Protein AF-A0A316LUH3-F1 (afdb_monomer)

Radius of gyration: 15.83 Å; Cα contacts (8 Å, |Δi|>4): 91; chains: 1; bounding box: 54×18×34 Å

Solvent-accessible surface area (backbone atoms only — not comparable to full-atom values): 5119 Å² total; per-residue (Å²): 127,85,60,66,68,56,58,57,50,50,54,52,50,49,50,38,58,75,51,51,69,60,45,81,80,67,65,56,72,54,50,78,43,54,51,90,50,50,84,77,36,61,47,57,57,50,51,37,60,77,66,69,30,47,42,30,32,39,68,35,68,46,74,66,50,45,50,53,34,57,75,64,71,28,50,76,42,64,55,97,47,70,86,81,83,113

Foldseek 3Di:
DVPVVVVVVCVVVCVCVLLVVCCVVVLDQEDEDELVCPVVRPSLVVCCVVSVHAYAYEADPDPVSVVVCVVVNHHYDYDPDDPPVD

Nearest PDB structures (foldseek):
  1nxt-assembly1_A-2  TM=5.975E-01  e=3.590E-01  Streptococcus pneumoniae TIGR4
  3gem-assembly1_A  TM=5.806E-01  e=8.061E-01  Pseudomonas savastanoi pv. phaseolicola 1448A
  3gem-assembly1_B  TM=5.376E-01  e=1.129E+00  Pseudomonas savastanoi pv. phaseolicola 1448A
  6ymz-assembly5_E  TM=5.870E-01  e=6.089E+00  Pectobacterium atrosepticum SCRI1043

Secondary structure (DSSP, 8-state):
--SHHHHHHHHHHHHHHHTTTTHHHH--SEEEEETTTTTT-HHHHHHHHHHTPEEEEEEE-SHHHHHHHHHTTPEEEESS--TT--

Sequence (86 aa):
MFSQAWDENEYCIGFFLKNLLLNFLSRPDFIAYNLEDVHRACSFRLCSYLYRVQKVLWVVRSPEQAAIARKQNAVMIFEGFDPREG

Structure (mmCIF, N/CA/C/O backbone):
data_AF-A0A316LUH3-F1
#
_entry.id   AF-A0A316LUH3-F1
#
loop_
_atom_site.group_PDB
_atom_site.id
_atom_site.type_symbol
_atom_site.label_atom_id
_atom_site.label_alt_id
_atom_site.label_comp_id
_atom_site.label_asym_id
_atom_site.label_entity_id
_atom_site.label_seq_id
_atom_site.pdbx_PDB_ins_code
_atom_site.Cartn_x
_atom_site.Cartn_y
_atom_site.Cartn_z
_atom_site.occupancy
_atom_site.B_iso_or_equiv
_atom_site.auth_seq_id
_atom_site.auth_comp_id
_atom_site.auth_asym_id
_atom_site.auth_atom_id
_atom_site.pdbx_PDB_model_num
ATOM 1 N N . MET A 1 1 ? 35.081 -4.182 0.990 1.00 45.88 1 MET A N 1
ATOM 2 C CA . MET A 1 1 ? 34.712 -3.560 -0.303 1.00 45.88 1 MET A CA 1
ATOM 3 C C . MET A 1 1 ? 33.492 -4.206 -0.967 1.00 45.88 1 MET A C 1
ATOM 5 O O . MET A 1 1 ? 32.790 -3.506 -1.672 1.00 45.88 1 MET A O 1
ATOM 9 N N . PHE A 1 2 ? 33.179 -5.484 -0.707 1.00 50.81 2 PHE A N 1
ATOM 10 C CA . PHE A 1 2 ? 31.986 -6.153 -1.256 1.00 50.81 2 PHE A CA 1
ATOM 11 C C . PHE A 1 2 ? 30.675 -5.927 -0.478 1.00 50.81 2 PHE A C 1
ATOM 13 O O . PHE A 1 2 ? 29.668 -6.449 -0.914 1.00 50.81 2 PHE A O 1
ATOM 20 N N . SER A 1 3 ? 30.660 -5.177 0.635 1.00 55.25 3 SER A N 1
ATOM 21 C CA . SER A 1 3 ? 29.444 -4.943 1.451 1.00 55.25 3 SER A CA 1
ATOM 22 C C . SER A 1 3 ? 28.675 -3.682 1.035 1.00 55.25 3 SER A C 1
ATOM 24 O O . SER A 1 3 ? 27.463 -3.726 0.902 1.00 55.25 3 SER A O 1
ATOM 26 N N . GLN A 1 4 ? 29.376 -2.581 0.736 1.00 54.06 4 GLN A N 1
ATOM 27 C CA . GLN A 1 4 ? 28.757 -1.273 0.456 1.00 54.06 4 GLN A CA 1
ATOM 28 C C . GLN A 1 4 ? 27.834 -1.258 -0.774 1.00 54.06 4 GLN A C 1
ATOM 30 O O . GLN A 1 4 ? 26.847 -0.534 -0.793 1.00 54.06 4 GLN A O 1
ATOM 35 N N . ALA A 1 5 ? 28.137 -2.061 -1.800 1.00 52.62 5 ALA A N 1
ATOM 36 C CA . ALA A 1 5 ? 27.353 -2.087 -3.036 1.00 52.62 5 ALA A CA 1
ATOM 37 C C . ALA A 1 5 ? 26.011 -2.837 -2.906 1.00 52.62 5 ALA A C 1
ATOM 39 O O . ALA A 1 5 ? 25.116 -2.616 -3.722 1.00 52.62 5 ALA A O 1
ATOM 40 N N . TRP A 1 6 ? 25.856 -3.718 -1.909 1.00 52.44 6 TRP A N 1
ATOM 41 C CA . TRP A 1 6 ? 24.569 -4.370 -1.635 1.00 52.44 6 TRP A CA 1
ATOM 42 C C . TRP A 1 6 ? 23.621 -3.403 -0.916 1.00 52.44 6 TRP A C 1
ATOM 44 O O . TRP A 1 6 ? 22.460 -3.310 -1.308 1.00 52.44 6 TRP A O 1
ATOM 54 N N . ASP A 1 7 ? 24.147 -2.600 0.015 1.00 59.00 7 ASP A N 1
ATOM 55 C CA . ASP A 1 7 ? 23.372 -1.635 0.807 1.00 59.00 7 ASP A CA 1
ATOM 56 C C . ASP A 1 7 ? 22.766 -0.496 -0.045 1.00 59.00 7 ASP A C 1
ATOM 58 O O . ASP A 1 7 ? 21.612 -0.107 0.144 1.00 59.00 7 ASP A O 1
ATOM 62 N N . GLU A 1 8 ? 23.508 0.039 -1.025 1.00 59.56 8 GLU A N 1
ATOM 63 C CA . GLU A 1 8 ? 23.017 1.136 -1.882 1.00 59.56 8 GLU A CA 1
ATOM 64 C C . GLU A 1 8 ? 21.907 0.691 -2.851 1.00 59.56 8 GLU A C 1
ATOM 66 O O . GLU A 1 8 ? 20.934 1.418 -3.083 1.00 59.56 8 GLU A O 1
ATOM 71 N N . ASN A 1 9 ? 22.021 -0.520 -3.406 1.00 62.25 9 ASN A N 1
ATOM 72 C CA . ASN A 1 9 ? 21.016 -1.064 -4.320 1.00 62.25 9 ASN A CA 1
ATOM 73 C C . ASN A 1 9 ? 19.712 -1.418 -3.595 1.00 62.25 9 ASN A C 1
ATOM 75 O O . ASN A 1 9 ? 18.630 -1.233 -4.157 1.00 62.25 9 ASN A O 1
ATOM 79 N N . GLU A 1 10 ? 19.795 -1.871 -2.344 1.00 63.72 10 GLU A N 1
ATOM 80 C CA . GLU A 1 10 ? 18.628 -2.199 -1.525 1.00 63.72 10 GLU A CA 1
ATOM 81 C C . GLU A 1 10 ? 17.777 -0.953 -1.225 1.00 63.72 10 GLU A C 1
ATOM 83 O O . GLU A 1 10 ? 16.547 -0.996 -1.323 1.00 63.72 10 GLU A O 1
ATOM 88 N N . TYR A 1 11 ? 18.421 0.196 -0.987 1.00 70.12 11 TYR A N 1
ATOM 89 C CA . TYR A 1 11 ? 17.739 1.484 -0.821 1.00 70.12 11 TYR A CA 1
ATOM 90 C C . TYR A 1 11 ? 17.010 1.937 -2.087 1.00 70.12 11 TYR A C 1
ATOM 92 O O . TYR A 1 11 ? 15.847 2.351 -2.027 1.00 70.12 11 TYR A O 1
ATOM 100 N N . CYS A 1 12 ? 17.673 1.846 -3.241 1.00 77.00 12 CYS A N 1
ATOM 101 C CA . CYS A 1 12 ? 17.078 2.208 -4.524 1.00 77.00 12 CYS A CA 1
ATOM 102 C C . CYS A 1 12 ? 15.871 1.320 -4.839 1.00 77.00 12 CYS A C 1
ATOM 104 O O . CYS A 1 12 ? 14.779 1.828 -5.103 1.00 77.00 12 CYS A O 1
ATOM 106 N N . ILE A 1 13 ? 16.030 -0.002 -4.755 1.00 78.94 13 ILE A N 1
ATOM 107 C CA . ILE A 1 13 ? 14.945 -0.957 -5.008 1.00 78.94 13 ILE A CA 1
ATOM 108 C C . ILE A 1 13 ? 13.798 -0.742 -4.012 1.00 78.94 13 ILE A C 1
ATOM 110 O O . ILE A 1 13 ? 12.640 -0.674 -4.427 1.00 78.94 13 ILE A O 1
ATOM 114 N N . GLY A 1 14 ? 14.100 -0.540 -2.727 1.00 77.00 14 GLY A N 1
ATOM 115 C CA . GLY A 1 14 ? 13.111 -0.215 -1.701 1.00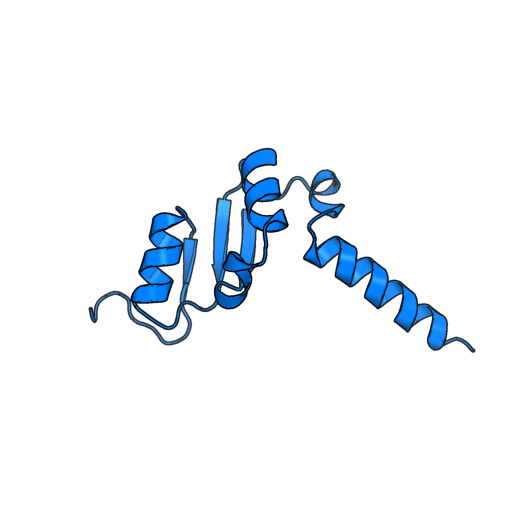 77.00 14 GLY A CA 1
ATOM 116 C C . GLY A 1 14 ? 12.322 1.057 -2.020 1.00 77.00 14 GLY A C 1
ATOM 117 O O . GLY A 1 14 ? 11.102 1.081 -1.861 1.00 77.00 14 GLY A O 1
ATOM 118 N N . PHE A 1 15 ? 12.974 2.091 -2.555 1.00 79.25 15 PHE A N 1
ATOM 119 C CA . PHE A 1 15 ? 12.300 3.303 -3.017 1.00 79.25 15 PHE A CA 1
ATOM 120 C C . PHE A 1 15 ? 11.358 3.030 -4.199 1.00 79.25 15 PHE A C 1
ATOM 122 O O . PHE A 1 15 ? 10.206 3.471 -4.172 1.00 79.25 1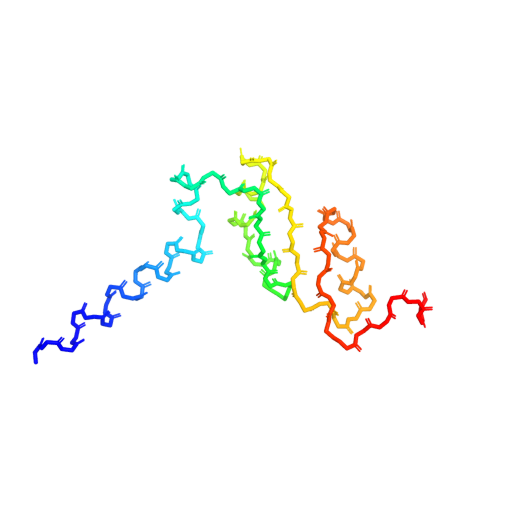5 PHE A O 1
ATOM 129 N N . PHE A 1 16 ? 11.801 2.290 -5.221 1.00 78.31 16 PHE A N 1
ATOM 130 C CA . PHE A 1 16 ? 10.961 1.954 -6.378 1.00 78.31 16 PHE A CA 1
ATOM 131 C C . PHE A 1 16 ? 9.767 1.074 -5.994 1.00 78.31 16 PHE A C 1
ATOM 133 O O . PHE A 1 16 ? 8.652 1.320 -6.462 1.00 78.31 16 PHE A O 1
ATOM 140 N N . LEU A 1 17 ? 9.976 0.093 -5.112 1.00 75.06 17 LEU A N 1
ATOM 141 C CA . LEU A 1 17 ? 8.926 -0.784 -4.593 1.00 75.06 17 LEU A CA 1
ATOM 142 C C . LEU A 1 17 ? 7.934 -0.016 -3.715 1.00 75.06 17 LEU A C 1
ATOM 144 O O . LEU A 1 17 ? 6.727 -0.127 -3.921 1.00 75.06 17 LEU A O 1
ATOM 148 N N . LYS A 1 18 ? 8.417 0.839 -2.803 1.00 74.06 18 LYS A N 1
ATOM 149 C CA . LYS A 1 18 ? 7.564 1.697 -1.962 1.00 74.06 18 LYS A CA 1
ATOM 150 C C . LYS A 1 18 ? 6.716 2.661 -2.793 1.00 74.06 18 LYS A C 1
ATOM 152 O O . LYS A 1 18 ? 5.572 2.944 -2.444 1.00 74.06 18 LYS A O 1
ATOM 157 N N . ASN A 1 19 ? 7.256 3.146 -3.909 1.00 73.88 19 ASN A N 1
ATOM 158 C CA . ASN A 1 19 ? 6.532 4.007 -4.843 1.00 73.88 19 ASN A CA 1
ATOM 159 C C . ASN A 1 19 ? 5.762 3.238 -5.927 1.00 73.88 19 ASN A C 1
ATOM 161 O O . ASN A 1 19 ? 5.159 3.877 -6.787 1.00 73.88 19 ASN A O 1
ATOM 165 N N . LEU A 1 20 ? 5.736 1.900 -5.875 1.00 72.06 20 LEU A N 1
ATOM 166 C CA . LEU A 1 20 ? 4.993 1.038 -6.802 1.00 72.06 20 LEU A CA 1
ATOM 167 C C . LEU A 1 20 ? 5.377 1.247 -8.283 1.00 72.06 20 LEU A C 1
ATOM 169 O O . LEU A 1 20 ? 4.603 0.941 -9.191 1.00 72.06 20 LEU A O 1
ATOM 173 N N . LEU A 1 21 ? 6.587 1.753 -8.541 1.00 70.88 21 LEU A N 1
ATOM 174 C CA . LEU A 1 21 ? 7.063 2.128 -9.879 1.00 70.88 21 LEU A CA 1
ATOM 175 C C . LEU A 1 21 ? 7.351 0.906 -10.764 1.00 70.88 21 LEU A C 1
ATOM 177 O O . LEU A 1 21 ? 7.329 1.008 -11.988 1.00 70.88 21 LEU A O 1
ATOM 181 N N . LEU A 1 22 ? 7.560 -0.263 -10.152 1.00 70.56 22 LEU A N 1
ATOM 182 C CA . LEU A 1 22 ? 7.762 -1.534 -10.853 1.00 70.56 22 LEU A CA 1
ATOM 183 C C . LEU A 1 22 ? 6.450 -2.271 -11.171 1.00 70.56 22 LEU A C 1
ATOM 185 O O . LEU A 1 22 ? 6.475 -3.264 -11.893 1.00 70.56 22 LEU A O 1
ATOM 189 N N . ASN A 1 23 ? 5.294 -1.781 -10.706 1.00 70.06 23 ASN A N 1
ATOM 190 C CA . ASN A 1 23 ? 4.009 -2.466 -10.908 1.00 70.06 23 ASN A CA 1
ATOM 191 C C . ASN A 1 23 ? 3.598 -2.581 -12.385 1.00 70.06 23 ASN A C 1
ATOM 193 O O . ASN A 1 23 ? 2.775 -3.432 -12.720 1.00 70.06 23 ASN A O 1
ATOM 197 N N . PHE A 1 24 ? 4.173 -1.771 -13.282 1.00 68.62 24 PHE A N 1
ATOM 198 C CA . PHE A 1 24 ? 3.893 -1.886 -14.717 1.00 68.62 24 PHE A CA 1
ATOM 199 C C . PHE A 1 24 ? 4.417 -3.206 -15.308 1.00 68.62 24 PHE A C 1
ATOM 201 O O . PHE A 1 24 ? 3.846 -3.698 -16.281 1.00 68.62 24 PHE A O 1
ATOM 208 N N . LEU A 1 25 ? 5.475 -3.779 -14.718 1.00 70.25 25 LEU A N 1
ATOM 209 C CA . LEU A 1 25 ? 6.090 -5.030 -15.170 1.00 70.25 25 LEU A CA 1
ATOM 210 C C . LEU A 1 25 ? 5.269 -6.253 -14.759 1.00 70.25 25 LEU A C 1
ATOM 212 O O . LEU A 1 25 ? 5.220 -7.231 -15.498 1.00 70.25 25 LEU A O 1
ATOM 216 N N . SER A 1 26 ? 4.634 -6.203 -13.586 1.00 65.94 26 SER A N 1
ATOM 217 C CA . SER A 1 26 ? 3.954 -7.353 -12.988 1.00 65.94 26 SER A CA 1
ATOM 218 C C . SER A 1 26 ? 2.444 -7.385 -13.216 1.00 65.94 26 SER A C 1
ATOM 220 O O . SER A 1 26 ? 1.870 -8.455 -13.055 1.00 65.94 26 SER A O 1
ATOM 222 N N . ARG A 1 27 ? 1.802 -6.261 -13.596 1.00 69.81 27 ARG A N 1
ATOM 223 C CA . ARG A 1 27 ? 0.330 -6.134 -13.719 1.00 69.81 27 ARG A CA 1
ATOM 224 C C . ARG A 1 27 ? -0.398 -6.798 -12.535 1.00 69.81 27 ARG A C 1
ATOM 226 O O . ARG A 1 27 ? -1.075 -7.803 -12.723 1.00 69.81 27 ARG A O 1
ATOM 233 N N . PRO A 1 28 ? -0.227 -6.271 -11.316 1.00 71.38 28 PRO A N 1
ATOM 234 C CA . PRO A 1 28 ? -0.697 -6.948 -10.113 1.00 71.38 28 PRO A CA 1
ATOM 235 C C . PRO A 1 28 ? -2.218 -7.129 -10.127 1.00 71.38 28 PRO A C 1
ATOM 237 O O . PRO A 1 28 ? -2.930 -6.199 -10.473 1.00 71.38 28 PRO A O 1
ATOM 240 N N . ASP A 1 29 ? -2.732 -8.276 -9.688 1.00 74.94 29 ASP A N 1
ATOM 241 C CA . ASP A 1 29 ? -4.182 -8.477 -9.517 1.00 74.94 29 ASP A CA 1
ATOM 242 C C . ASP A 1 29 ? -4.730 -7.739 -8.278 1.00 74.94 29 ASP A C 1
ATOM 244 O O . ASP A 1 29 ? -5.893 -7.323 -8.230 1.00 74.94 29 ASP A O 1
ATOM 248 N N . PHE A 1 30 ? -3.874 -7.520 -7.275 1.00 79.81 30 PHE A N 1
ATOM 249 C CA . PHE A 1 30 ? -4.187 -6.743 -6.079 1.00 79.81 30 PHE A CA 1
ATOM 250 C C . PHE A 1 30 ? -2.957 -6.006 -5.535 1.00 79.81 30 PHE A C 1
ATOM 252 O O . PHE A 1 30 ? -1.819 -6.422 -5.746 1.00 79.81 30 PHE A O 1
ATOM 259 N N . ILE A 1 31 ? -3.180 -4.911 -4.803 1.00 83.94 31 ILE A N 1
ATOM 260 C CA . ILE A 1 31 ? -2.120 -4.179 -4.095 1.00 83.94 31 ILE A CA 1
ATOM 261 C C . ILE A 1 31 ? -2.462 -4.139 -2.610 1.00 83.94 31 ILE A C 1
ATOM 263 O O . ILE A 1 31 ? -3.484 -3.569 -2.218 1.00 83.94 31 ILE A O 1
ATOM 267 N N . ALA A 1 32 ? -1.586 -4.728 -1.796 1.00 83.75 32 ALA A N 1
ATOM 268 C CA . ALA A 1 32 ? -1.651 -4.665 -0.343 1.00 83.75 32 ALA A CA 1
ATOM 269 C C . ALA A 1 32 ? -0.822 -3.490 0.190 1.00 83.75 32 ALA A C 1
ATOM 271 O O . ALA A 1 32 ? 0.335 -3.319 -0.194 1.00 83.75 32 ALA A O 1
ATOM 272 N N . TYR A 1 33 ? -1.401 -2.680 1.077 1.00 81.00 33 TYR A N 1
ATOM 273 C CA . TYR A 1 33 ? -0.729 -1.513 1.652 1.00 81.00 33 TYR A CA 1
ATOM 274 C C . TYR A 1 33 ? -1.069 -1.319 3.134 1.00 81.00 33 TYR A C 1
ATOM 276 O O . TYR A 1 33 ? -2.166 -1.673 3.567 1.00 81.00 33 TYR A O 1
ATOM 284 N N . ASN A 1 34 ? -0.130 -0.771 3.914 1.00 83.25 34 ASN A N 1
ATOM 285 C CA . ASN A 1 34 ? -0.359 -0.491 5.333 1.00 83.25 34 ASN A CA 1
ATOM 286 C C . ASN A 1 34 ? -1.391 0.634 5.463 1.00 83.25 34 ASN A C 1
ATOM 288 O O . ASN A 1 34 ? -1.236 1.697 4.852 1.00 83.25 34 ASN A O 1
ATOM 292 N N . LEU A 1 35 ? -2.440 0.411 6.253 1.00 80.94 35 LEU 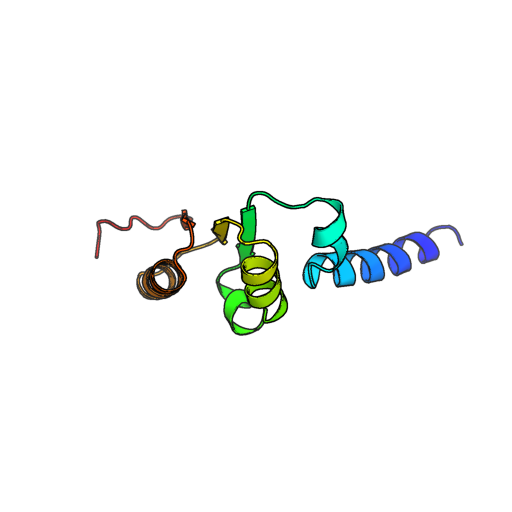A N 1
ATOM 293 C CA . LEU A 1 35 ? -3.488 1.403 6.437 1.00 80.94 35 LEU A CA 1
ATOM 294 C C . LEU A 1 35 ? -2.957 2.713 7.041 1.00 80.94 35 LEU A C 1
ATOM 296 O O . LEU A 1 35 ? -3.383 3.782 6.610 1.00 80.94 35 LEU A O 1
ATOM 300 N N . GLU A 1 36 ? -2.007 2.656 7.978 1.00 78.94 36 GLU A N 1
ATOM 301 C CA . GLU A 1 36 ? -1.462 3.855 8.637 1.00 78.94 36 GLU A CA 1
ATOM 302 C C . GLU A 1 36 ? -0.785 4.810 7.640 1.00 78.94 36 GLU A C 1
ATOM 304 O O . GLU A 1 36 ? -0.909 6.034 7.730 1.00 78.94 36 GLU A O 1
ATOM 309 N N . ASP A 1 37 ? -0.146 4.248 6.615 1.00 78.50 37 ASP A N 1
ATOM 310 C CA . ASP A 1 37 ? 0.569 5.006 5.592 1.00 78.50 37 ASP A CA 1
ATOM 311 C C . ASP A 1 37 ? -0.312 5.392 4.391 1.00 78.50 37 ASP A C 1
ATOM 313 O O . ASP A 1 37 ? 0.127 6.150 3.517 1.00 78.50 37 ASP A O 1
ATOM 317 N N . VAL A 1 38 ? -1.565 4.921 4.320 1.00 75.50 38 VAL A N 1
ATOM 318 C CA . VAL A 1 38 ? -2.438 5.113 3.145 1.00 75.50 38 VAL A CA 1
ATOM 319 C C . VAL A 1 38 ? -2.714 6.590 2.849 1.00 75.50 38 VAL A C 1
ATOM 321 O O . VAL A 1 38 ? -2.902 6.990 1.695 1.00 75.50 38 VAL A O 1
ATOM 324 N N . HIS A 1 39 ? -2.717 7.431 3.886 1.00 73.38 39 HIS A N 1
ATOM 325 C CA . HIS A 1 39 ? -2.935 8.869 3.749 1.00 73.38 39 HIS A CA 1
ATOM 326 C C . HIS A 1 39 ? -1.782 9.542 2.997 1.00 73.38 39 HIS A C 1
ATOM 328 O O . HIS A 1 39 ? -2.024 10.404 2.149 1.00 73.38 39 HIS A O 1
ATOM 334 N N . ARG A 1 40 ? -0.547 9.088 3.244 1.00 74.44 40 ARG A N 1
ATOM 335 C CA . ARG A 1 40 ? 0.688 9.612 2.639 1.00 74.44 40 ARG A CA 1
ATOM 336 C C . ARG A 1 40 ? 1.012 8.952 1.294 1.00 74.44 40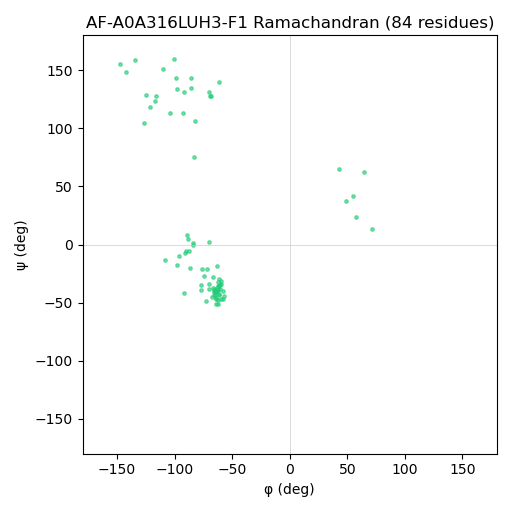 ARG A C 1
ATOM 338 O O . ARG A 1 40 ? 1.719 9.535 0.478 1.00 74.44 40 ARG A O 1
ATOM 345 N N . ALA A 1 41 ? 0.456 7.773 1.025 1.00 75.06 41 ALA A N 1
ATOM 346 C CA . ALA A 1 41 ? 0.712 7.002 -0.187 1.00 75.06 41 ALA A CA 1
ATOM 347 C C . ALA A 1 41 ? -0.149 7.449 -1.385 1.00 75.06 41 ALA A C 1
ATOM 349 O O . ALA A 1 41 ? -1.108 6.785 -1.789 1.00 75.06 41 ALA A O 1
ATOM 350 N N . CYS A 1 42 ? 0.202 8.584 -1.998 1.00 77.88 42 CYS A N 1
ATOM 351 C CA . CYS A 1 42 ? -0.417 9.030 -3.255 1.00 77.88 42 CYS A CA 1
ATOM 352 C C . CYS A 1 42 ? -0.174 8.044 -4.412 1.00 77.88 42 CYS A C 1
ATOM 354 O O . CYS A 1 42 ? -1.074 7.822 -5.224 1.00 77.88 42 CYS A O 1
ATOM 356 N N . SER A 1 43 ? 1.005 7.412 -4.444 1.00 77.00 43 SER A N 1
ATOM 357 C CA . SER A 1 43 ? 1.371 6.359 -5.400 1.00 77.00 43 SER A CA 1
ATOM 358 C C . SER A 1 43 ? 0.401 5.178 -5.349 1.00 77.00 43 SER A C 1
ATOM 360 O O . SER A 1 43 ? -0.077 4.742 -6.389 1.00 77.00 43 SER A O 1
ATOM 362 N N . PHE A 1 44 ? 0.015 4.717 -4.155 1.00 80.94 44 PHE A N 1
ATOM 363 C CA . PHE A 1 44 ? -0.948 3.624 -3.981 1.00 80.94 44 PHE A CA 1
ATOM 364 C C . PHE A 1 44 ? -2.295 3.921 -4.640 1.00 80.94 44 PHE A C 1
ATOM 366 O O . PHE A 1 44 ? -2.818 3.087 -5.382 1.00 80.94 44 PHE A O 1
ATOM 373 N N . ARG A 1 45 ? -2.846 5.121 -4.423 1.00 79.56 45 ARG A N 1
ATOM 374 C CA . ARG A 1 45 ? -4.123 5.519 -5.036 1.00 79.56 45 ARG A CA 1
ATOM 375 C C . ARG A 1 45 ? -4.009 5.610 -6.554 1.00 79.56 45 ARG A C 1
ATOM 377 O O . ARG A 1 45 ? -4.891 5.115 -7.254 1.00 79.56 45 ARG A O 1
ATOM 384 N N . LEU A 1 46 ? -2.919 6.198 -7.043 1.00 80.62 46 LEU A N 1
ATOM 385 C CA . LEU A 1 46 ? -2.667 6.351 -8.470 1.00 80.62 46 LEU A CA 1
ATOM 386 C C . LEU A 1 46 ? -2.496 4.990 -9.156 1.00 80.62 46 LEU A C 1
ATOM 388 O O . LEU A 1 46 ? -3.200 4.708 -10.118 1.00 80.62 46 LEU A O 1
ATOM 392 N N . CYS A 1 47 ? -1.636 4.116 -8.637 1.00 78.56 47 CYS A N 1
ATOM 393 C CA . CYS A 1 47 ? -1.411 2.783 -9.192 1.00 78.56 47 CYS A CA 1
ATOM 394 C C . CYS A 1 47 ? -2.668 1.915 -9.112 1.00 78.56 47 CYS A C 1
ATOM 396 O O . CYS A 1 47 ? -2.994 1.234 -10.079 1.00 78.56 47 CYS A O 1
ATOM 398 N N . SER A 1 48 ? -3.423 1.981 -8.012 1.00 79.50 48 SER A N 1
ATOM 399 C CA . SER A 1 48 ? -4.671 1.217 -7.898 1.00 79.50 48 SER A CA 1
ATOM 400 C C . SER A 1 48 ? -5.705 1.639 -8.943 1.00 79.50 48 SER 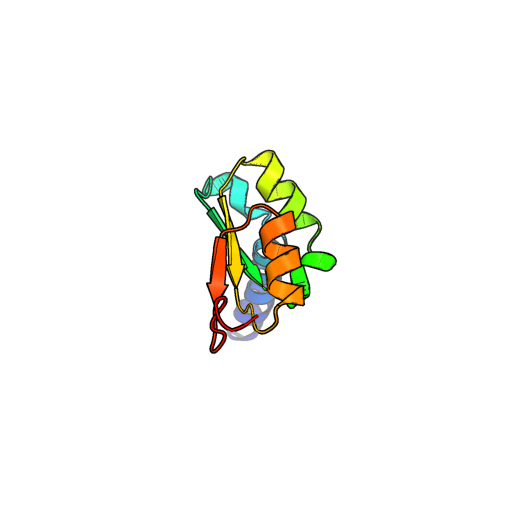A C 1
ATOM 402 O O . SER A 1 48 ? -6.424 0.801 -9.481 1.00 79.50 48 SER A O 1
ATOM 404 N N . TYR A 1 49 ? -5.763 2.938 -9.253 1.00 79.69 49 TYR A N 1
ATOM 405 C CA . TYR A 1 49 ? -6.633 3.472 -10.296 1.00 79.69 49 TYR A CA 1
ATOM 406 C C . TYR A 1 49 ? -6.133 3.120 -11.704 1.00 79.69 49 TYR A C 1
ATOM 408 O O . TYR A 1 49 ? -6.907 2.618 -12.514 1.00 79.69 49 TYR A O 1
ATOM 416 N N . LEU A 1 50 ? -4.842 3.335 -11.979 1.00 80.50 50 LEU A N 1
ATOM 417 C CA . LEU A 1 50 ? -4.228 3.081 -13.286 1.00 80.50 50 LEU A CA 1
ATOM 418 C C . LEU A 1 50 ? -4.308 1.607 -13.689 1.00 80.50 50 LEU A C 1
ATOM 420 O O . LEU A 1 50 ? -4.626 1.304 -14.836 1.00 80.50 50 LEU A O 1
ATOM 424 N N . TYR A 1 51 ? -4.049 0.697 -12.750 1.00 77.50 51 TYR A N 1
ATOM 425 C CA . TYR A 1 51 ? -4.058 -0.741 -13.017 1.00 77.50 51 TYR A CA 1
ATOM 426 C C . TYR A 1 51 ? -5.431 -1.392 -12.777 1.00 77.50 51 TYR A C 1
ATOM 428 O O . TYR A 1 51 ? -5.612 -2.551 -13.133 1.00 77.50 51 TYR A O 1
ATOM 436 N N . ARG A 1 52 ? -6.410 -0.660 -12.219 1.00 79.31 52 ARG A N 1
ATOM 437 C CA . ARG A 1 52 ? -7.780 -1.138 -11.921 1.00 79.31 52 ARG A CA 1
ATOM 438 C C . ARG A 1 52 ? -7.813 -2.407 -11.055 1.00 79.31 52 ARG A C 1
ATOM 440 O O . ARG A 1 52 ? -8.600 -3.316 -11.298 1.00 79.31 52 ARG A O 1
ATOM 447 N N . VAL A 1 53 ? -6.956 -2.446 -10.041 1.00 84.31 53 VAL A N 1
ATOM 448 C CA . VAL A 1 53 ? -6.664 -3.644 -9.232 1.00 84.31 53 VAL A CA 1
ATOM 449 C C . VAL A 1 53 ? -7.401 -3.626 -7.901 1.00 84.31 53 VAL A C 1
ATOM 451 O O . VAL A 1 53 ? -7.785 -2.561 -7.400 1.00 84.31 5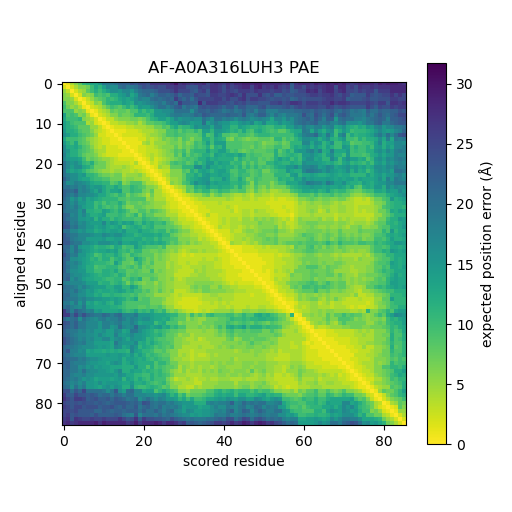3 VAL A O 1
ATOM 454 N N . GLN A 1 54 ? -7.557 -4.800 -7.288 1.00 82.88 54 GLN A N 1
ATOM 455 C CA . GLN A 1 54 ? -8.171 -4.898 -5.970 1.00 82.88 54 GLN A CA 1
ATOM 456 C C . GLN A 1 54 ? -7.253 -4.282 -4.905 1.00 82.88 54 GLN A C 1
ATOM 458 O O . GLN A 1 54 ? -6.076 -4.618 -4.782 1.00 82.88 54 GLN A O 1
ATOM 463 N N . LYS A 1 55 ? -7.799 -3.373 -4.098 1.00 86.00 55 LYS A N 1
ATOM 464 C CA . LYS A 1 55 ? -7.077 -2.776 -2.969 1.00 86.00 55 LYS A CA 1
ATOM 465 C C . LYS A 1 55 ? -7.206 -3.670 -1.747 1.00 86.00 55 LYS A C 1
ATOM 467 O O . LYS A 1 55 ? -8.320 -4.091 -1.425 1.00 86.00 55 LYS A O 1
ATOM 472 N N . VAL A 1 56 ? -6.094 -3.903 -1.061 1.00 84.12 56 VAL A N 1
ATOM 473 C CA . VAL A 1 56 ? -6.039 -4.612 0.218 1.00 84.12 56 VAL A CA 1
ATOM 474 C C . VAL A 1 56 ? -5.329 -3.715 1.229 1.00 84.12 56 VAL A C 1
ATOM 476 O O . VAL A 1 56 ? -4.256 -3.185 0.947 1.00 84.12 56 VAL A O 1
ATOM 479 N N . LEU A 1 57 ? -5.932 -3.498 2.392 1.00 83.50 57 LEU A N 1
ATOM 480 C CA . LEU A 1 57 ? -5.343 -2.699 3.466 1.00 83.50 57 LEU A CA 1
ATOM 481 C C . LEU A 1 57 ? -5.105 -3.596 4.678 1.00 83.50 57 LEU A C 1
ATOM 483 O O . LEU A 1 57 ? -6.018 -4.309 5.103 1.00 83.50 57 LEU A O 1
ATOM 487 N N . TRP A 1 58 ? -3.879 -3.584 5.203 1.00 79.69 58 TRP A N 1
ATOM 488 C CA . TRP A 1 58 ? -3.481 -4.419 6.337 1.00 79.69 58 TRP A CA 1
ATOM 489 C C . TRP A 1 58 ? -3.237 -3.606 7.614 1.00 79.69 58 TRP A C 1
ATOM 491 O O . TRP A 1 58 ? -2.889 -2.424 7.561 1.00 79.69 58 TRP A O 1
ATOM 501 N N . VAL A 1 59 ? -3.490 -4.302 8.731 1.00 69.94 59 VAL A N 1
ATOM 502 C CA . VAL A 1 59 ? -3.582 -3.870 10.138 1.00 69.94 59 VAL A CA 1
ATOM 503 C C . VAL A 1 59 ? -4.730 -2.904 10.431 1.00 69.94 59 VAL A C 1
ATOM 505 O O . VAL A 1 59 ? -4.542 -1.769 10.860 1.00 69.94 59 VAL A O 1
ATOM 508 N N . VAL A 1 60 ? -5.962 -3.372 10.230 1.00 68.19 60 VAL A N 1
ATOM 509 C CA . VAL A 1 60 ? -7.149 -2.673 10.745 1.00 68.19 60 VAL A CA 1
ATOM 510 C C . VAL A 1 60 ? -7.345 -3.047 12.219 1.00 68.19 60 VAL A C 1
ATOM 512 O O . VAL A 1 60 ? -7.751 -4.170 12.512 1.00 68.19 60 VAL A O 1
ATOM 515 N N . ARG A 1 61 ? -7.041 -2.118 13.133 1.00 70.12 61 ARG A N 1
AT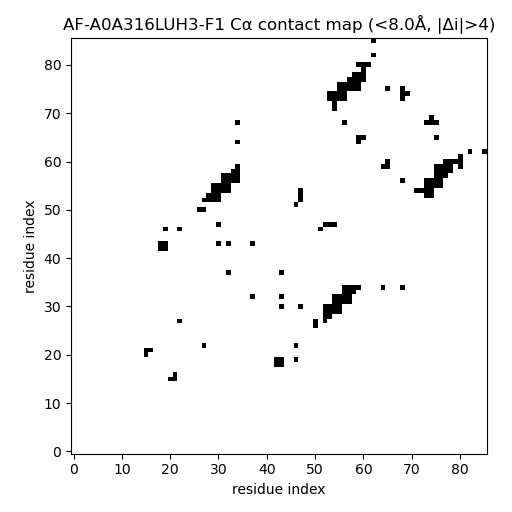OM 516 C CA . ARG A 1 61 ? -7.116 -2.277 14.600 1.00 70.12 61 ARG A CA 1
ATOM 517 C C . ARG A 1 61 ? -8.265 -1.508 15.256 1.00 70.12 61 ARG A C 1
ATOM 519 O O . ARG A 1 61 ? -8.552 -1.746 16.424 1.00 70.12 61 ARG A O 1
ATOM 526 N N . SER A 1 62 ? -8.916 -0.583 14.544 1.00 72.44 62 SER A N 1
ATOM 527 C CA . SER A 1 62 ? -10.016 0.228 15.089 1.00 72.44 62 SER A CA 1
ATOM 528 C C . SER A 1 62 ? -11.228 0.338 14.147 1.00 72.44 62 SER A C 1
ATOM 530 O O . SER A 1 62 ? -11.086 0.196 12.926 1.00 72.44 62 SER A O 1
ATOM 532 N N . PRO A 1 63 ? -12.430 0.659 14.673 1.00 75.00 63 PRO A N 1
ATOM 533 C CA . PRO A 1 63 ? -13.615 0.918 13.850 1.00 75.00 63 PRO A CA 1
ATOM 534 C C . PRO A 1 63 ? -13.430 2.085 12.867 1.00 75.00 63 PRO A C 1
ATOM 536 O O . PRO A 1 63 ? -13.935 2.047 11.746 1.00 75.00 63 PRO A O 1
ATOM 539 N N . GLU A 1 64 ? -12.664 3.109 13.249 1.00 77.62 64 GLU A N 1
ATOM 540 C CA . GLU A 1 64 ? -12.336 4.252 12.385 1.00 77.62 64 GLU A CA 1
ATOM 541 C C . GLU A 1 64 ? -11.476 3.820 11.192 1.00 77.62 64 GLU A C 1
ATOM 543 O O . GLU A 1 64 ? -11.741 4.180 10.043 1.00 77.62 64 GLU A O 1
ATOM 548 N N . GLN A 1 65 ? -10.479 2.976 11.456 1.00 74.56 65 GLN A N 1
ATOM 549 C CA . GLN A 1 65 ? -9.640 2.358 10.438 1.00 74.56 65 GLN A CA 1
ATOM 550 C C . GLN A 1 65 ? -10.462 1.469 9.490 1.00 74.56 65 GLN A C 1
ATOM 552 O O . GLN A 1 65 ? -10.281 1.518 8.268 1.00 74.56 65 GLN A O 1
ATOM 557 N N . ALA A 1 66 ? -11.437 0.732 10.029 1.00 75.75 66 ALA A N 1
ATOM 558 C CA . ALA A 1 66 ? -12.374 -0.050 9.230 1.00 75.75 66 ALA A CA 1
ATOM 559 C C . ALA A 1 66 ? -13.264 0.844 8.349 1.00 75.75 66 ALA A C 1
ATOM 561 O O . ALA A 1 66 ? -13.495 0.530 7.179 1.00 75.75 66 ALA A O 1
ATOM 562 N N . ALA A 1 67 ? -13.722 1.990 8.861 1.00 79.50 67 ALA A N 1
ATOM 563 C CA . ALA A 1 67 ? -14.489 2.961 8.083 1.00 79.50 67 ALA A CA 1
ATOM 564 C C . ALA A 1 67 ? -13.670 3.543 6.917 1.00 79.50 67 ALA A C 1
ATOM 566 O O . ALA A 1 67 ? -14.190 3.678 5.806 1.00 79.50 67 ALA A O 1
ATOM 567 N N . ILE A 1 68 ? -12.379 3.827 7.126 1.00 79.19 68 ILE A N 1
ATOM 568 C CA . ILE A 1 68 ? -11.468 4.291 6.066 1.00 79.19 68 ILE A CA 1
ATOM 569 C C . ILE A 1 68 ? -11.318 3.224 4.980 1.00 79.19 68 ILE A C 1
ATOM 571 O O . ILE A 1 68 ? -11.455 3.533 3.794 1.00 79.19 68 ILE A O 1
ATOM 575 N N . ALA A 1 69 ? -11.080 1.970 5.359 1.00 77.81 69 ALA A N 1
ATOM 576 C CA . ALA A 1 69 ? -10.920 0.890 4.394 1.00 77.81 69 ALA A CA 1
ATOM 577 C C . ALA A 1 69 ? -12.216 0.594 3.617 1.00 77.81 69 ALA A C 1
ATOM 579 O O . ALA A 1 69 ? -12.171 0.443 2.392 1.00 77.81 69 ALA A O 1
ATOM 580 N N . ARG A 1 70 ? -13.380 0.637 4.286 1.00 77.94 70 ARG A N 1
ATOM 581 C CA . ARG A 1 70 ? -14.704 0.563 3.641 1.00 77.94 70 ARG A CA 1
ATOM 582 C C . ARG A 1 70 ? -14.909 1.705 2.647 1.00 77.94 70 ARG A C 1
ATOM 584 O O . ARG A 1 70 ? -15.277 1.455 1.504 1.00 77.94 70 ARG A O 1
ATOM 591 N N . LYS A 1 71 ? -14.596 2.949 3.030 1.00 81.75 71 LYS A N 1
ATOM 592 C CA . LYS A 1 71 ? -14.672 4.118 2.132 1.00 81.75 71 LYS A CA 1
ATOM 593 C C . LYS A 1 71 ? -13.771 3.963 0.905 1.00 81.75 71 LYS A C 1
ATOM 595 O O . LYS A 1 71 ? -14.080 4.478 -0.165 1.00 81.75 71 LYS A O 1
ATOM 600 N N . GLN A 1 72 ? -12.653 3.259 1.053 1.00 75.94 72 GLN A N 1
ATOM 601 C CA . GLN A 1 72 ? -11.732 2.971 -0.037 1.00 75.94 72 GLN A CA 1
ATOM 602 C C . GLN A 1 72 ? -12.140 1.746 -0.873 1.00 75.94 72 GLN A C 1
ATOM 604 O O . GLN A 1 72 ? -11.411 1.440 -1.812 1.00 75.94 72 GLN A O 1
ATOM 609 N N . ASN A 1 73 ? -13.260 1.056 -0.612 1.00 78.38 73 ASN A N 1
ATOM 610 C CA . ASN A 1 73 ? -13.597 -0.227 -1.256 1.00 78.38 73 ASN A CA 1
ATOM 611 C C . ASN A 1 73 ? -12.417 -1.224 -1.224 1.00 78.38 73 ASN A C 1
ATOM 613 O O . ASN A 1 73 ? -12.139 -1.919 -2.203 1.00 78.38 73 ASN A O 1
ATOM 617 N N . ALA A 1 74 ? -11.660 -1.231 -0.124 1.00 82.25 74 ALA A N 1
ATOM 618 C CA . ALA A 1 74 ? -10.515 -2.111 0.055 1.00 82.25 74 ALA A CA 1
ATOM 619 C C . ALA A 1 74 ? -10.899 -3.331 0.899 1.00 82.25 74 ALA A C 1
ATOM 621 O O . ALA A 1 74 ? -11.657 -3.219 1.863 1.00 82.25 74 ALA A O 1
ATOM 622 N N . VAL A 1 75 ? -10.334 -4.488 0.556 1.00 82.75 75 VAL A N 1
ATOM 623 C CA . VAL A 1 75 ? -10.392 -5.683 1.402 1.00 82.75 75 VAL A CA 1
ATOM 624 C C . VAL A 1 75 ? -9.519 -5.431 2.628 1.00 82.75 75 VAL A C 1
ATOM 626 O O . VAL A 1 75 ? -8.385 -4.968 2.505 1.00 82.75 75 VAL A O 1
ATOM 629 N N . MET A 1 76 ? -10.057 -5.700 3.812 1.00 80.81 76 MET A N 1
ATOM 630 C CA . MET A 1 76 ? -9.372 -5.478 5.083 1.00 80.81 76 MET A CA 1
ATOM 631 C C . MET A 1 76 ? -8.750 -6.775 5.584 1.00 80.81 76 MET A C 1
ATOM 633 O O . MET A 1 76 ? -9.424 -7.803 5.615 1.00 80.81 76 MET A O 1
ATOM 637 N N . ILE A 1 77 ? -7.495 -6.709 6.024 1.00 79.44 77 ILE A N 1
ATOM 638 C CA . ILE A 1 77 ? -6.863 -7.768 6.814 1.00 79.44 77 ILE A CA 1
ATOM 639 C C . ILE A 1 77 ? -6.813 -7.284 8.266 1.00 79.44 77 ILE A C 1
ATOM 641 O O . ILE A 1 77 ? -6.138 -6.297 8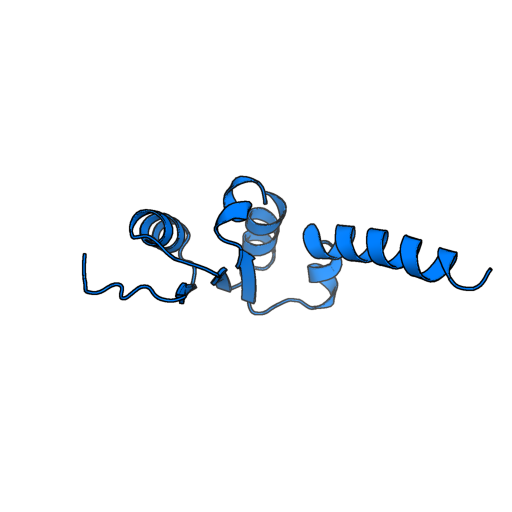.580 1.00 79.44 77 ILE A O 1
ATOM 645 N N . PHE A 1 78 ? -7.577 -7.953 9.129 1.00 75.25 78 PHE A N 1
ATOM 646 C CA . PHE A 1 78 ? -7.706 -7.620 10.547 1.00 75.25 78 PHE A CA 1
ATOM 647 C C . PHE A 1 78 ? -6.599 -8.283 11.367 1.00 75.25 78 PHE A C 1
ATOM 649 O O . PHE A 1 78 ? -6.240 -9.433 11.120 1.00 75.25 78 PHE A O 1
ATOM 656 N N . GLU A 1 79 ? -6.107 -7.573 12.377 1.00 66.25 79 GLU A N 1
ATOM 657 C CA . GLU A 1 79 ? -5.196 -8.113 13.385 1.00 66.25 79 GLU A CA 1
ATOM 658 C C . GLU A 1 79 ? -5.799 -7.813 14.764 1.00 66.25 79 GLU A C 1
ATOM 660 O O . GLU A 1 79 ? -5.808 -6.665 15.200 1.00 66.25 79 GLU A O 1
ATOM 665 N N . GLY A 1 80 ? -6.373 -8.829 15.421 1.00 63.75 80 GLY A N 1
ATOM 666 C CA . GLY A 1 80 ? -6.924 -8.707 16.781 1.00 63.75 80 GLY A CA 1
ATOM 667 C C . GLY A 1 80 ? -8.218 -7.890 16.930 1.00 63.75 80 GLY A C 1
ATOM 668 O O . GLY A 1 80 ? -8.576 -7.552 18.052 1.00 63.75 80 GLY A O 1
ATOM 669 N N . PHE A 1 81 ? -8.918 -7.573 15.836 1.00 61.81 81 PHE A N 1
ATOM 670 C CA . PHE A 1 81 ? -10.162 -6.794 15.838 1.00 61.81 81 PHE A CA 1
ATOM 671 C C . PHE A 1 81 ? -11.336 -7.635 15.310 1.00 61.81 81 PHE A C 1
ATOM 673 O O . PHE A 1 81 ? -11.267 -8.130 14.183 1.00 61.81 81 PHE A O 1
ATOM 680 N N . ASP A 1 82 ? -12.412 -7.783 16.095 1.00 62.91 82 ASP A N 1
ATOM 681 C CA . ASP A 1 82 ? -13.675 -8.367 15.626 1.00 62.91 82 ASP A CA 1
ATOM 682 C C . ASP A 1 82 ? -14.611 -7.245 15.131 1.00 62.91 82 ASP A C 1
ATOM 684 O O . ASP A 1 82 ? -15.081 -6.431 15.929 1.00 62.91 82 ASP A O 1
ATOM 688 N N . PRO A 1 83 ? -14.925 -7.175 13.823 1.00 61.00 83 PRO A N 1
ATOM 689 C CA . PRO A 1 83 ? -15.791 -6.139 13.263 1.00 61.00 83 PRO A CA 1
ATOM 690 C C . PRO A 1 83 ? -17.270 -6.263 13.671 1.00 61.00 83 PRO A C 1
ATOM 692 O O . PRO A 1 83 ? -18.081 -5.486 13.168 1.00 61.00 83 PRO A O 1
ATOM 695 N N . ARG A 1 84 ? -17.636 -7.243 14.513 1.00 63.16 84 ARG A N 1
ATOM 696 C CA . ARG A 1 84 ? -18.997 -7.466 15.031 1.00 63.16 84 ARG A CA 1
ATOM 697 C C . ARG A 1 84 ? -19.243 -6.854 16.413 1.00 63.16 84 ARG A C 1
ATOM 699 O O . ARG A 1 84 ? -20.389 -6.847 16.84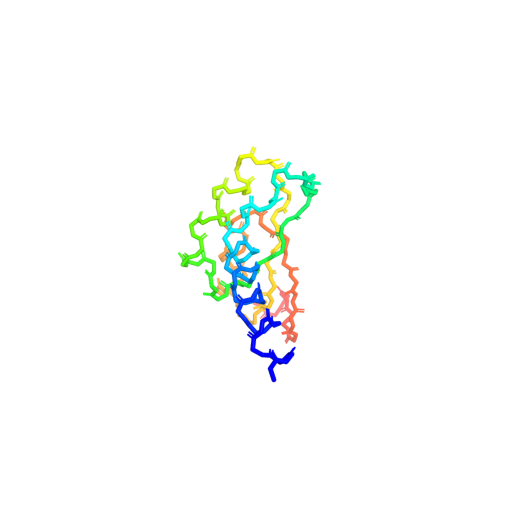7 1.00 63.16 84 ARG A O 1
ATOM 706 N N . GLU A 1 85 ? -18.209 -6.365 17.097 1.00 58.72 85 GLU A N 1
ATOM 707 C CA . GLU A 1 85 ? -18.339 -5.784 18.445 1.00 58.72 85 GLU A CA 1
ATOM 708 C C . GLU A 1 85 ? -18.631 -4.267 18.454 1.00 58.72 85 GLU A C 1
ATOM 710 O O . GLU A 1 85 ? -18.635 -3.653 19.520 1.00 58.72 85 GLU A O 1
ATOM 715 N N . GLY A 1 86 ? -18.903 -3.653 17.293 1.00 49.06 86 GLY A N 1
ATOM 716 C CA . GLY A 1 86 ? -19.220 -2.223 17.156 1.00 49.06 86 GLY A CA 1
ATOM 717 C C . GLY A 1 86 ? -20.419 -1.942 16.264 1.00 49.06 86 GLY A C 1
ATOM 718 O O . GLY A 1 86 ? -20.473 -2.524 15.156 1.00 49.06 86 GLY A O 1
#

pLDDT: mean 73.08, std 9.19, range [45.88, 86.0]

Mean predicted aligned error: 10.62 Å